Protein AF-E3JQV5-F1 (afdb_monomer_lite)

pLDDT: mean 71.5, std 15.66, range [36.97, 91.75]

Organism: Puccinia graminis f. sp. tritici (strain CRL 75-36-700-3 / race SCCL) (NCBI:txid418459)

Structure (mmCIF, N/CA/C/O backbone):
data_AF-E3JQV5-F1
#
_entry.id   AF-E3JQV5-F1
#
loop_
_atom_site.group_PDB
_atom_site.id
_atom_site.type_symbol
_atom_site.label_atom_id
_atom_site.label_alt_id
_atom_site.label_comp_id
_atom_site.label_asym_id
_atom_site.label_entity_id
_atom_site.label_seq_id
_atom_site.pdbx_PDB_ins_code
_atom_site.Cartn_x
_atom_site.Cartn_y
_atom_site.Cartn_z
_atom_site.occupancy
_atom_site.B_iso_or_equiv
_atom_site.auth_seq_id
_atom_site.auth_comp_id
_atom_site.auth_asym_id
_atom_site.auth_atom_id
_atom_site.pdbx_PDB_model_num
ATOM 1 N N . MET A 1 1 ? 14.528 20.752 -65.477 1.00 36.97 1 MET A N 1
ATOM 2 C CA . MET A 1 1 ? 15.338 19.592 -65.052 1.00 36.97 1 MET A CA 1
ATOM 3 C C . MET A 1 1 ? 15.439 19.666 -63.534 1.00 36.97 1 MET A C 1
ATOM 5 O O . MET A 1 1 ? 16.135 20.534 -63.036 1.00 36.97 1 MET A O 1
ATOM 9 N N . PHE A 1 2 ? 14.668 18.854 -62.813 1.00 39.22 2 PHE A N 1
ATOM 10 C CA . PHE A 1 2 ? 14.771 18.696 -61.359 1.00 39.22 2 PHE A CA 1
ATOM 11 C C . PHE A 1 2 ? 14.824 17.192 -61.092 1.00 39.22 2 PHE A C 1
ATOM 13 O O . PHE A 1 2 ? 13.923 16.495 -61.567 1.00 39.22 2 PHE A O 1
ATOM 20 N N . PRO A 1 3 ? 15.851 16.658 -60.413 1.00 51.88 3 PRO A N 1
ATOM 21 C CA . PRO A 1 3 ? 15.838 15.258 -60.041 1.00 51.88 3 PRO A CA 1
ATOM 22 C C . PRO A 1 3 ? 14.948 15.096 -58.809 1.00 51.88 3 PRO A C 1
ATOM 24 O O . PRO A 1 3 ? 15.250 15.599 -57.728 1.00 51.88 3 PRO A O 1
ATOM 27 N N . GLY A 1 4 ? 13.830 14.401 -58.994 1.00 49.31 4 GLY A N 1
ATOM 28 C CA . GLY A 1 4 ? 13.141 13.751 -57.894 1.00 49.31 4 GLY A CA 1
ATOM 29 C C . GLY A 1 4 ? 13.946 12.530 -57.463 1.00 49.31 4 GLY A C 1
ATOM 30 O O . GLY A 1 4 ? 14.374 11.751 -58.307 1.00 49.31 4 GLY A O 1
ATOM 31 N N . ASN A 1 5 ? 14.135 12.368 -56.158 1.00 45.25 5 ASN A N 1
ATOM 32 C CA . ASN A 1 5 ? 14.423 11.075 -55.554 1.00 45.25 5 ASN A CA 1
ATOM 33 C C . ASN A 1 5 ? 13.714 11.023 -54.200 1.00 45.25 5 ASN A C 1
ATOM 35 O O . ASN A 1 5 ? 14.205 11.514 -53.188 1.00 45.25 5 ASN A O 1
ATOM 39 N N . LEU A 1 6 ? 12.516 10.444 -54.228 1.00 50.56 6 LEU A N 1
ATOM 40 C CA . LEU A 1 6 ? 11.886 9.812 -53.080 1.00 50.56 6 LEU A CA 1
ATOM 41 C C . LEU A 1 6 ? 12.489 8.409 -52.985 1.00 50.56 6 LEU A C 1
ATOM 43 O O . LEU A 1 6 ? 12.185 7.561 -53.817 1.00 50.56 6 LEU A O 1
ATOM 47 N N . SER A 1 7 ? 13.336 8.167 -51.988 1.00 42.97 7 SER A N 1
ATOM 48 C CA . SER A 1 7 ? 13.696 6.809 -51.575 1.00 42.97 7 SER A CA 1
ATOM 49 C C . SER A 1 7 ? 13.528 6.721 -50.066 1.00 42.97 7 SER A C 1
ATOM 51 O O . SER A 1 7 ? 14.473 6.880 -49.299 1.00 42.97 7 SER A O 1
ATOM 53 N N . ASN A 1 8 ? 12.278 6.536 -49.642 1.00 47.59 8 ASN A N 1
ATOM 54 C CA . ASN A 1 8 ? 11.969 6.108 -48.287 1.00 47.59 8 ASN A CA 1
ATOM 55 C C . ASN A 1 8 ? 12.160 4.590 -48.235 1.00 47.59 8 ASN A C 1
ATOM 57 O O . ASN A 1 8 ? 11.226 3.835 -48.499 1.00 47.59 8 ASN A O 1
ATOM 61 N N . ASP A 1 9 ? 13.366 4.146 -47.886 1.00 46.56 9 ASP A N 1
ATOM 62 C CA . ASP A 1 9 ? 13.599 2.772 -47.444 1.00 46.56 9 ASP A CA 1
ATOM 63 C C . ASP A 1 9 ? 12.995 2.589 -46.043 1.00 46.56 9 ASP A C 1
ATOM 65 O O . ASP A 1 9 ? 13.681 2.626 -45.019 1.00 46.56 9 ASP A O 1
ATOM 69 N N . SER A 1 10 ? 11.679 2.379 -45.978 1.00 47.44 10 SER A N 1
ATOM 70 C CA . SER A 1 10 ? 11.064 1.749 -44.811 1.00 47.44 10 SER A CA 1
ATOM 71 C C . SER A 1 10 ? 11.466 0.276 -44.799 1.00 47.44 10 SER A C 1
ATOM 73 O O . SER A 1 10 ? 10.766 -0.585 -45.332 1.00 47.44 10 SER A O 1
ATOM 75 N N . LYS A 1 11 ? 12.602 -0.024 -44.163 1.00 53.69 11 LYS A N 1
ATOM 76 C CA . LYS A 1 11 ? 12.954 -1.382 -43.736 1.00 53.69 11 LYS A CA 1
ATOM 77 C C . LYS A 1 11 ? 11.911 -1.856 -42.724 1.00 53.69 11 LYS A C 1
ATOM 79 O O . LYS A 1 11 ? 12.034 -1.620 -41.527 1.00 53.69 11 LYS A O 1
ATOM 84 N N . ARG A 1 12 ? 10.855 -2.503 -43.214 1.00 55.59 12 ARG A N 1
ATOM 85 C CA . ARG A 1 12 ? 9.903 -3.241 -42.385 1.00 55.59 12 ARG A CA 1
ATOM 86 C C . ARG A 1 12 ? 10.633 -4.476 -41.865 1.00 55.59 12 ARG A C 1
ATOM 88 O O . ARG A 1 12 ? 10.831 -5.433 -42.608 1.00 55.59 12 ARG A O 1
ATOM 95 N N . THR A 1 13 ? 11.090 -4.430 -40.618 1.00 59.22 13 THR A N 1
ATOM 96 C CA . THR A 1 13 ? 11.616 -5.606 -39.921 1.00 59.22 13 THR A CA 1
ATOM 97 C C . THR A 1 13 ? 10.488 -6.621 -39.821 1.00 59.22 13 THR A C 1
ATOM 99 O O . THR A 1 13 ? 9.487 -6.380 -39.144 1.00 59.22 13 THR A O 1
ATOM 102 N N . VAL A 1 14 ? 10.612 -7.725 -40.552 1.00 60.22 14 VAL A N 1
ATOM 103 C CA . VAL A 1 14 ? 9.758 -8.895 -40.360 1.00 60.22 14 VAL A CA 1
ATOM 104 C C . VAL A 1 14 ? 10.199 -9.496 -39.033 1.00 60.22 14 VAL A C 1
ATOM 106 O O . VAL A 1 14 ? 11.209 -10.185 -38.968 1.00 60.22 14 VAL A O 1
ATOM 109 N N . VAL A 1 15 ? 9.519 -9.108 -37.959 1.00 68.88 15 VAL A N 1
ATOM 110 C CA . VAL A 1 15 ? 9.736 -9.687 -36.636 1.00 68.88 15 VAL A CA 1
ATOM 111 C C . VAL A 1 15 ? 9.141 -11.089 -36.672 1.00 68.88 15 VAL A C 1
ATOM 113 O O . VAL A 1 15 ? 7.954 -11.238 -36.973 1.00 68.88 15 VAL A O 1
ATOM 116 N N . ASP A 1 16 ? 9.964 -12.104 -36.417 1.00 79.88 16 ASP A N 1
ATOM 117 C CA . ASP A 1 16 ? 9.475 -13.469 -36.264 1.00 79.88 16 ASP A CA 1
ATOM 118 C C . ASP A 1 16 ? 8.694 -13.557 -34.950 1.00 79.88 16 ASP A C 1
ATOM 120 O O . ASP A 1 16 ? 9.238 -13.418 -33.854 1.00 79.88 16 ASP A O 1
ATOM 124 N N . VAL A 1 17 ? 7.385 -13.748 -35.071 1.00 77.31 17 VAL A N 1
ATOM 125 C CA . VAL A 1 17 ? 6.458 -13.828 -33.938 1.00 77.31 17 VAL A CA 1
ATOM 126 C C . VAL A 1 17 ? 6.841 -14.975 -32.996 1.00 77.31 17 VAL A C 1
ATOM 128 O O . VAL A 1 17 ? 6.675 -14.850 -31.784 1.00 77.31 17 VAL A O 1
ATOM 131 N N . ASN A 1 18 ? 7.432 -16.054 -33.519 1.00 77.69 18 ASN A N 1
ATOM 132 C CA . ASN A 1 18 ? 7.852 -17.191 -32.701 1.00 77.69 18 ASN A CA 1
ATOM 133 C C . ASN A 1 18 ? 9.054 -16.851 -31.811 1.00 77.69 18 ASN A C 1
ATOM 135 O O . ASN A 1 18 ? 9.118 -17.302 -30.669 1.00 77.69 18 ASN A O 1
ATOM 139 N N . GLU A 1 19 ? 9.981 -16.029 -32.309 1.00 82.31 19 GLU A N 1
ATOM 140 C CA . GLU A 1 19 ? 11.133 -15.553 -31.536 1.00 82.31 19 GLU A CA 1
ATOM 141 C C . GLU A 1 19 ? 10.678 -14.632 -30.396 1.00 82.31 19 GLU A C 1
ATOM 143 O O . GLU A 1 19 ? 11.144 -14.751 -29.262 1.00 82.31 19 GLU A O 1
ATOM 148 N N . VAL A 1 20 ? 9.693 -13.771 -30.668 1.00 83.12 20 VAL A N 1
ATOM 149 C CA . VAL A 1 20 ? 9.084 -12.908 -29.647 1.00 83.12 20 VAL A CA 1
ATOM 150 C C . VAL A 1 20 ? 8.360 -13.732 -28.585 1.00 83.12 20 VAL A C 1
ATOM 152 O O . VAL A 1 20 ? 8.524 -13.464 -27.397 1.00 83.12 20 VAL A O 1
ATOM 155 N N . HIS A 1 21 ? 7.597 -14.752 -28.984 1.00 85.69 21 HIS A N 1
ATOM 156 C CA . HIS A 1 21 ? 6.908 -15.633 -28.038 1.00 85.69 21 HIS A CA 1
ATOM 157 C C . HIS A 1 21 ? 7.899 -16.378 -27.138 1.00 85.69 21 HIS A C 1
ATOM 159 O O . HIS A 1 21 ? 7.725 -16.383 -25.923 1.00 85.69 21 HIS A O 1
ATOM 165 N N . ALA A 1 22 ? 8.977 -16.928 -27.705 1.00 83.31 22 ALA A N 1
ATOM 166 C CA . ALA A 1 22 ? 10.024 -17.585 -26.925 1.00 83.31 22 ALA A CA 1
ATOM 167 C C . ALA A 1 22 ? 10.701 -16.621 -25.931 1.00 83.31 22 ALA A C 1
ATOM 169 O O . ALA A 1 22 ? 10.968 -16.994 -24.788 1.00 83.31 22 ALA A O 1
ATOM 170 N N . GLY A 1 23 ? 10.934 -15.369 -26.339 1.00 86.94 23 GLY A N 1
ATOM 171 C CA . GLY A 1 23 ? 11.479 -14.335 -25.459 1.00 86.94 23 GLY A CA 1
ATOM 172 C C . GLY A 1 23 ? 10.546 -13.957 -24.304 1.00 86.94 23 GLY A C 1
ATOM 173 O O . GLY A 1 23 ? 11.015 -13.730 -23.189 1.00 86.94 23 GLY A O 1
ATOM 174 N N . LEU A 1 24 ? 9.232 -13.913 -24.544 1.00 86.31 24 LEU A N 1
ATOM 175 C CA . LEU A 1 24 ? 8.235 -13.633 -23.505 1.00 86.31 24 LEU A CA 1
ATOM 176 C C . LEU A 1 24 ? 8.130 -14.778 -22.489 1.00 86.31 24 LEU A C 1
ATOM 178 O O . LEU A 1 24 ? 8.080 -14.520 -21.289 1.00 86.31 24 LEU A O 1
ATOM 182 N N . GLU A 1 25 ? 8.172 -16.029 -22.945 1.00 88.12 25 GLU A N 1
ATOM 183 C CA . GLU A 1 25 ? 8.175 -17.204 -22.061 1.00 88.12 25 GLU A CA 1
ATOM 184 C C . GLU A 1 25 ? 9.418 -17.235 -21.150 1.00 88.12 25 GLU A C 1
ATOM 186 O O . GLU A 1 25 ? 9.295 -17.482 -19.949 1.00 88.12 25 GLU A O 1
ATOM 191 N N . ASP A 1 26 ? 10.608 -16.892 -21.672 1.00 89.06 26 ASP A N 1
ATOM 192 C CA . ASP A 1 26 ? 11.831 -16.772 -20.852 1.00 89.06 26 ASP A CA 1
ATOM 193 C C . ASP A 1 26 ? 11.677 -15.702 -19.760 1.00 89.06 26 ASP A C 1
ATOM 195 O O . ASP A 1 26 ? 12.072 -15.902 -18.609 1.00 89.06 26 ASP A O 1
ATOM 199 N N . GLN A 1 27 ? 11.055 -14.566 -20.087 1.00 87.56 27 GLN A N 1
ATOM 200 C CA . GLN A 1 27 ? 10.800 -13.503 -19.113 1.00 87.56 27 GLN A CA 1
ATOM 201 C C . GLN A 1 27 ? 9.820 -13.940 -18.020 1.00 87.56 27 GLN A C 1
ATOM 203 O O . GLN A 1 27 ? 10.063 -13.656 -16.845 1.00 87.56 27 GLN A O 1
ATOM 208 N N . ILE A 1 28 ? 8.757 -14.662 -18.375 1.00 84.44 28 ILE A N 1
ATOM 209 C CA . ILE A 1 28 ? 7.803 -15.212 -17.402 1.00 84.44 28 ILE A CA 1
ATOM 210 C C . ILE A 1 28 ? 8.508 -16.225 -16.483 1.00 84.44 28 ILE A C 1
ATOM 212 O O . ILE A 1 28 ? 8.367 -16.143 -15.260 1.00 84.44 28 ILE A O 1
ATOM 216 N N . GLY A 1 29 ? 9.353 -17.103 -17.037 1.00 85.00 29 GLY A N 1
ATOM 217 C CA . GLY A 1 29 ? 10.163 -18.043 -16.252 1.00 85.00 29 GLY A CA 1
ATOM 218 C C . GLY A 1 29 ? 11.126 -17.347 -15.281 1.00 85.00 29 GLY A C 1
ATOM 219 O O . GLY A 1 29 ? 11.281 -17.767 -14.130 1.00 85.00 29 GLY A O 1
ATOM 220 N N . ARG A 1 30 ? 11.719 -16.217 -15.684 1.00 88.00 30 ARG A N 1
ATOM 221 C CA . ARG A 1 30 ? 12.532 -15.388 -14.777 1.00 88.00 30 ARG A CA 1
ATOM 222 C C . ARG A 1 30 ? 11.701 -14.806 -13.638 1.00 88.00 30 ARG A C 1
ATOM 224 O O . ARG A 1 30 ? 12.147 -14.855 -12.493 1.00 88.00 30 ARG A O 1
ATOM 231 N N . LEU A 1 31 ? 10.502 -14.293 -13.912 1.00 84.56 31 LEU A N 1
ATOM 232 C CA . LEU A 1 31 ? 9.615 -13.758 -12.871 1.00 84.56 31 LEU A CA 1
ATOM 233 C C . LEU A 1 31 ? 9.214 -14.829 -11.848 1.00 84.56 31 LEU A C 1
ATOM 235 O O . LEU A 1 31 ? 9.176 -14.539 -10.651 1.00 84.56 31 LEU A O 1
ATOM 239 N N . GLN A 1 32 ? 8.999 -16.067 -12.295 1.00 83.06 32 GLN A N 1
ATOM 240 C CA . GLN A 1 32 ? 8.789 -17.211 -11.408 1.00 83.06 32 GLN A CA 1
ATOM 241 C C . GLN A 1 32 ? 10.029 -17.494 -10.546 1.00 83.06 32 GLN A C 1
ATOM 243 O O . GLN A 1 32 ? 9.906 -17.670 -9.336 1.00 83.06 32 GLN A O 1
ATOM 248 N N . SER A 1 33 ? 11.233 -17.471 -11.132 1.00 83.81 33 SE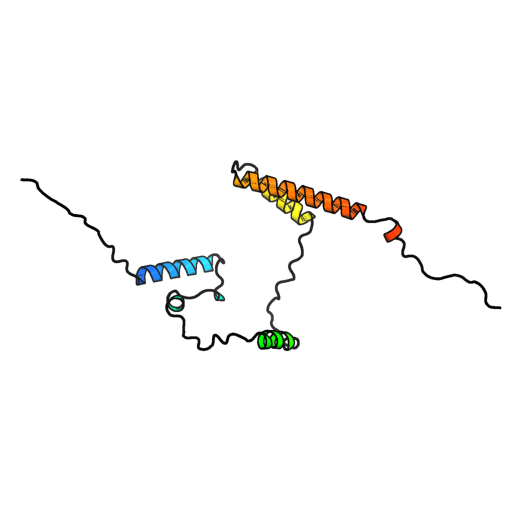R A N 1
ATOM 249 C CA . SER A 1 33 ? 12.482 -17.684 -10.380 1.00 83.81 33 SER A CA 1
ATOM 250 C C . SER A 1 33 ? 12.749 -16.607 -9.316 1.00 83.81 33 SER A C 1
ATOM 252 O O . SER A 1 33 ? 13.356 -16.895 -8.288 1.00 83.81 33 SER A O 1
ATOM 254 N N . PHE A 1 34 ? 12.247 -15.385 -9.530 1.00 85.00 34 PHE A N 1
ATOM 255 C CA . PHE A 1 34 ? 12.283 -14.294 -8.552 1.00 85.00 34 PHE A CA 1
ATOM 256 C C . PHE A 1 34 ? 11.121 -14.328 -7.546 1.00 85.00 34 PHE A C 1
ATOM 258 O O . PHE A 1 34 ? 11.045 -13.458 -6.681 1.00 85.00 34 PHE A O 1
ATOM 265 N N . GLY A 1 35 ? 10.212 -15.303 -7.651 1.00 80.12 35 GLY A N 1
ATOM 266 C CA . GLY A 1 35 ? 9.043 -15.428 -6.778 1.00 80.12 35 GLY A CA 1
ATOM 267 C C . GLY A 1 35 ? 7.965 -14.364 -7.011 1.00 80.12 35 GLY A C 1
ATOM 268 O O . GLY A 1 35 ? 7.093 -14.185 -6.166 1.00 80.12 35 GLY A O 1
ATOM 269 N N . LEU A 1 36 ? 8.015 -13.645 -8.137 1.00 84.44 36 LEU A N 1
ATOM 270 C CA . LEU A 1 36 ? 7.036 -12.611 -8.496 1.00 84.44 36 LEU A CA 1
ATOM 271 C C . LEU A 1 36 ? 5.785 -13.192 -9.167 1.00 84.44 36 LEU A C 1
ATOM 273 O O . LEU A 1 36 ? 4.738 -12.548 -9.176 1.00 84.44 36 LEU A O 1
ATOM 277 N N . VAL A 1 37 ? 5.889 -14.400 -9.724 1.00 80.62 37 VAL A N 1
ATOM 278 C CA . VAL A 1 37 ? 4.779 -15.136 -10.339 1.00 80.62 37 VAL A CA 1
ATOM 279 C C . VAL A 1 37 ? 4.715 -16.526 -9.719 1.00 80.62 37 VAL A C 1
ATOM 281 O O . VAL A 1 37 ? 5.710 -17.249 -9.695 1.00 80.62 37 VAL A O 1
ATOM 284 N N . HIS A 1 38 ? 3.540 -16.897 -9.211 1.00 79.25 38 HIS A N 1
ATOM 285 C CA . HIS A 1 38 ? 3.294 -18.248 -8.717 1.00 79.25 38 HIS A CA 1
ATOM 286 C C . HIS A 1 38 ? 3.047 -19.195 -9.906 1.00 79.25 38 HIS A C 1
ATOM 288 O O . HIS A 1 38 ? 2.331 -18.794 -10.826 1.00 79.25 38 HIS A O 1
ATOM 294 N N . PRO A 1 39 ? 3.559 -20.441 -9.897 1.00 75.44 39 PRO A N 1
ATOM 295 C CA . PRO A 1 39 ? 3.391 -21.382 -11.012 1.00 75.44 39 PRO A CA 1
ATOM 296 C C . PRO A 1 39 ? 1.926 -21.634 -11.397 1.00 75.44 39 PRO A C 1
ATOM 298 O O . PRO A 1 39 ? 1.612 -21.845 -12.558 1.00 75.44 39 PRO A O 1
ATOM 301 N N . THR A 1 40 ? 1.009 -21.559 -10.428 1.00 75.38 40 THR A N 1
ATOM 302 C CA . THR A 1 40 ? -0.440 -21.732 -10.644 1.00 75.38 40 THR A CA 1
ATOM 303 C C . THR A 1 40 ? -1.090 -20.583 -11.411 1.00 75.38 40 THR A C 1
ATOM 305 O O . THR A 1 40 ? -2.166 -20.754 -11.969 1.00 75.38 40 THR A O 1
ATOM 308 N N . ASN A 1 41 ? -0.458 -19.408 -11.413 1.00 74.75 41 ASN A N 1
ATOM 309 C CA . ASN A 1 41 ? -0.935 -18.214 -12.109 1.00 74.75 41 ASN A CA 1
ATOM 310 C C . ASN A 1 41 ? -0.208 -18.022 -13.449 1.00 74.75 41 ASN A C 1
ATOM 312 O O . ASN A 1 41 ? -0.390 -16.999 -14.110 1.00 74.75 41 ASN A O 1
ATOM 316 N N . GLN A 1 42 ? 0.654 -18.970 -13.820 1.00 76.75 42 GLN A N 1
ATOM 317 C CA . GLN A 1 42 ? 1.384 -18.954 -15.074 1.00 76.75 42 GLN A CA 1
ATOM 318 C C . GLN A 1 42 ? 0.509 -19.543 -16.180 1.00 76.75 42 GLN A C 1
ATOM 320 O O . GLN A 1 42 ? -0.071 -20.613 -16.027 1.00 76.75 42 GLN A O 1
ATOM 325 N N . MET A 1 43 ? 0.446 -18.841 -17.306 1.00 80.12 43 MET A N 1
ATOM 326 C CA . MET A 1 43 ? -0.223 -19.291 -18.520 1.00 80.12 43 MET A CA 1
ATOM 327 C C . MET A 1 43 ? 0.732 -19.063 -19.684 1.00 80.12 43 MET A C 1
ATOM 329 O O . MET A 1 43 ? 1.384 -18.015 -19.746 1.00 80.12 43 MET A O 1
ATOM 333 N N . THR A 1 44 ? 0.837 -20.038 -20.583 1.00 84.06 44 THR A N 1
ATOM 334 C CA . THR A 1 44 ? 1.679 -19.878 -21.772 1.00 84.06 44 THR A CA 1
ATOM 335 C C . THR A 1 44 ? 1.075 -18.829 -22.707 1.00 84.06 44 THR A C 1
ATOM 337 O O . THR A 1 44 ? -0.142 -18.634 -22.761 1.00 84.06 44 THR A O 1
ATOM 340 N N . ILE A 1 45 ? 1.911 -18.164 -23.506 1.00 83.00 45 ILE A N 1
ATOM 341 C CA . ILE A 1 45 ? 1.465 -17.195 -24.518 1.00 83.00 45 ILE A CA 1
ATOM 342 C C . ILE A 1 45 ? 0.477 -17.850 -25.490 1.00 83.00 45 ILE A C 1
ATOM 344 O O . ILE A 1 45 ? -0.476 -17.215 -25.936 1.00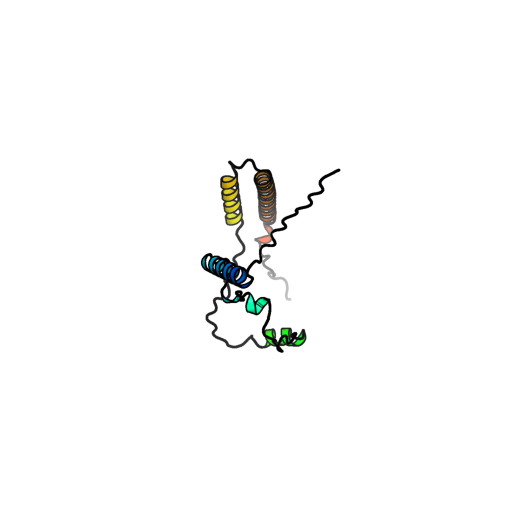 83.00 45 ILE A O 1
ATOM 348 N N . LYS A 1 46 ? 0.661 -19.142 -25.779 1.00 81.25 46 LYS A N 1
ATOM 349 C CA . LYS A 1 46 ? -0.266 -19.909 -26.611 1.00 81.25 46 LYS A CA 1
ATOM 350 C C . LYS A 1 46 ? -1.642 -20.057 -25.957 1.00 81.25 46 LYS A C 1
ATOM 352 O O . LYS A 1 46 ? -2.635 -19.846 -26.634 1.00 81.25 46 LYS A O 1
ATOM 357 N N . GLU A 1 47 ? -1.703 -20.378 -24.669 1.00 79.31 47 GLU A N 1
ATOM 358 C CA . GLU A 1 47 ? -2.965 -20.481 -23.921 1.00 79.31 47 GLU A CA 1
ATOM 359 C C . GLU A 1 47 ? -3.634 -19.116 -23.699 1.00 79.31 47 GLU A C 1
ATOM 361 O O . GLU A 1 47 ? -4.851 -19.042 -23.601 1.00 79.31 47 GLU A O 1
ATOM 366 N N . LEU A 1 48 ? -2.875 -18.017 -23.663 1.00 79.88 48 LEU A N 1
ATOM 367 C CA . LEU A 1 48 ? -3.448 -16.666 -23.598 1.00 79.88 48 LEU A CA 1
ATOM 368 C C . LEU A 1 48 ? -4.101 -16.237 -24.917 1.00 79.88 48 LEU A C 1
ATOM 370 O O . LEU A 1 48 ? -5.123 -15.551 -24.909 1.00 79.88 48 LEU A O 1
ATOM 374 N N . LEU A 1 49 ? -3.476 -16.584 -26.044 1.00 81.56 49 LEU A N 1
ATOM 375 C CA . LEU A 1 49 ? -3.950 -16.203 -27.376 1.00 81.56 49 LEU A CA 1
ATOM 376 C C . LEU A 1 49 ? -5.047 -17.140 -27.884 1.00 81.56 49 LEU A C 1
ATOM 378 O O . LEU A 1 49 ? -6.016 -16.677 -28.481 1.00 81.56 49 LEU A O 1
ATOM 382 N N . ASP A 1 50 ? -4.899 -18.430 -27.597 1.00 80.81 50 ASP A N 1
ATOM 383 C CA . ASP A 1 50 ? -5.844 -19.489 -27.918 1.00 80.81 50 ASP A CA 1
ATOM 384 C C . ASP A 1 50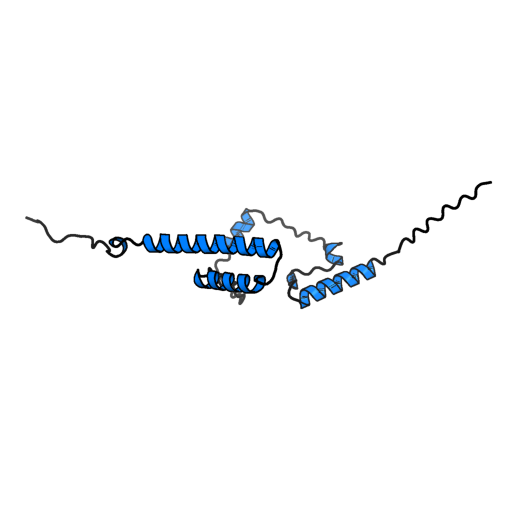 ? -6.221 -20.213 -26.617 1.00 80.81 50 ASP A C 1
ATOM 386 O O . ASP A 1 50 ? -5.749 -21.333 -26.371 1.00 80.81 50 ASP A O 1
ATOM 390 N N . PRO A 1 51 ? -7.044 -19.586 -25.752 1.00 76.69 51 PRO A N 1
ATOM 391 C CA . PRO A 1 51 ? -7.497 -20.246 -24.542 1.00 76.69 51 PRO A CA 1
ATOM 392 C C . PRO A 1 51 ? -8.189 -21.550 -24.926 1.00 76.69 51 PRO A C 1
ATOM 394 O O . PRO A 1 51 ? -8.959 -21.567 -25.900 1.00 76.69 51 PRO A O 1
ATOM 397 N N . PRO A 1 52 ? -7.932 -22.656 -24.200 1.00 72.25 52 PRO A N 1
ATOM 398 C CA . PRO A 1 52 ? -8.736 -23.849 -24.383 1.00 72.25 52 PRO A CA 1
ATOM 399 C C . PRO A 1 52 ? -10.197 -23.416 -24.264 1.00 72.25 52 PRO A C 1
ATOM 401 O O . PRO A 1 52 ? -10.538 -22.622 -23.387 1.00 72.25 52 PRO A O 1
ATOM 404 N N . GLN A 1 53 ? -11.046 -23.851 -25.201 1.00 63.56 53 GLN A N 1
ATOM 405 C CA . GLN A 1 53 ? -12.485 -23.634 -25.095 1.00 63.56 53 GLN A CA 1
ATOM 406 C C . GLN A 1 53 ? -12.976 -24.380 -23.854 1.00 63.56 53 GLN A C 1
ATOM 408 O O . GLN A 1 53 ? -13.453 -25.512 -23.928 1.00 63.56 53 GLN A O 1
ATOM 413 N N . ASP A 1 54 ? -12.852 -23.736 -22.702 1.00 55.97 54 ASP A N 1
ATOM 414 C CA . ASP A 1 54 ? -13.530 -24.138 -21.500 1.00 55.97 54 ASP A CA 1
ATOM 415 C C . ASP A 1 54 ? -15.002 -23.833 -21.740 1.00 55.97 54 ASP A C 1
ATOM 417 O O . ASP A 1 54 ? -15.519 -22.756 -21.439 1.00 55.97 54 ASP A O 1
ATOM 421 N N . ASN A 1 55 ? -15.725 -24.853 -22.196 1.00 54.81 55 ASN A N 1
ATOM 422 C CA . ASN A 1 55 ? -17.177 -24.955 -22.044 1.00 54.81 55 ASN A CA 1
ATOM 423 C C . ASN A 1 55 ? -17.601 -25.014 -20.552 1.00 54.81 55 ASN A C 1
ATOM 425 O O . ASN A 1 55 ? -18.687 -25.484 -20.231 1.00 54.81 55 ASN A O 1
ATOM 429 N N . SER A 1 56 ? -16.742 -24.558 -19.637 1.00 53.94 56 SER A N 1
ATOM 430 C CA . SER A 1 56 ? -16.891 -24.593 -18.190 1.00 53.94 56 SER A CA 1
ATOM 431 C C . SER A 1 56 ? -16.561 -23.245 -17.540 1.00 53.94 56 SER A C 1
ATOM 433 O O . SER A 1 56 ? -16.297 -23.192 -16.339 1.00 53.94 56 SER A O 1
ATOM 435 N N . PHE A 1 57 ? -16.710 -22.125 -18.257 1.00 54.47 57 PHE A N 1
ATOM 436 C CA . PHE A 1 57 ? -17.177 -20.907 -17.585 1.00 54.47 57 PHE A CA 1
ATOM 437 C C . PHE A 1 57 ? -18.653 -21.111 -17.196 1.00 54.47 57 PHE A C 1
ATOM 439 O O . PHE A 1 57 ? -19.564 -20.449 -17.694 1.00 54.47 57 PHE A O 1
ATOM 446 N N . ALA A 1 58 ? -18.909 -22.088 -16.320 1.00 59.44 58 ALA A N 1
ATOM 447 C CA . ALA A 1 58 ? -20.131 -22.120 -15.549 1.00 59.44 58 ALA A CA 1
ATOM 448 C C . ALA A 1 58 ? -20.046 -20.880 -14.663 1.00 59.44 58 ALA A C 1
ATOM 450 O O . ALA A 1 58 ? -19.318 -20.851 -13.676 1.00 59.44 58 ALA A O 1
ATOM 451 N N . MET A 1 59 ? -20.690 -19.801 -15.095 1.00 61.34 59 MET A N 1
ATOM 452 C CA . MET A 1 59 ? -20.909 -18.637 -14.255 1.00 61.34 59 MET A CA 1
ATOM 453 C C . MET A 1 59 ? -21.720 -19.152 -13.068 1.00 61.34 59 MET A C 1
ATOM 455 O O . MET A 1 59 ? -22.902 -19.451 -13.231 1.00 61.34 59 MET A O 1
ATOM 459 N N . TRP A 1 60 ? -21.070 -19.362 -11.921 1.00 57.31 60 TRP A N 1
ATOM 460 C CA . TRP A 1 60 ? -21.769 -19.844 -10.735 1.00 57.31 60 TRP A CA 1
ATOM 461 C C . TRP A 1 60 ? -22.871 -18.849 -10.415 1.00 57.31 60 TRP A C 1
ATOM 463 O O . TRP A 1 60 ? -22.645 -17.633 -10.366 1.00 57.31 60 TRP A O 1
ATOM 473 N N . THR A 1 61 ? -24.081 -19.363 -10.243 1.00 66.69 61 THR A N 1
ATOM 474 C CA . THR A 1 61 ? -25.184 -18.522 -9.799 1.00 66.69 61 THR A CA 1
ATOM 475 C C . THR A 1 61 ? -24.927 -18.095 -8.356 1.00 66.69 61 THR A C 1
ATOM 477 O O . THR A 1 61 ? -24.252 -18.791 -7.596 1.00 66.69 61 THR A O 1
ATOM 480 N N . THR A 1 62 ? -25.443 -16.932 -7.954 1.00 65.69 62 THR A N 1
ATOM 481 C CA . THR A 1 62 ? -25.226 -16.409 -6.597 1.00 65.69 62 THR A CA 1
ATOM 482 C C . THR A 1 62 ? -25.635 -17.424 -5.523 1.00 65.69 62 THR A C 1
ATOM 484 O O . THR A 1 62 ? -24.979 -17.524 -4.493 1.00 65.69 62 THR A O 1
ATOM 487 N N . GLU A 1 63 ? -26.667 -18.224 -5.793 1.00 68.06 63 GLU A N 1
ATOM 488 C CA . GLU A 1 63 ? -27.154 -19.280 -4.905 1.00 68.06 63 GLU A CA 1
ATOM 489 C C . GLU A 1 63 ? -26.137 -20.423 -4.727 1.00 68.06 63 GLU A C 1
ATOM 491 O O . GLU A 1 63 ? -25.853 -20.814 -3.597 1.00 68.06 63 GLU A O 1
ATOM 496 N N . GLU A 1 64 ? -25.513 -20.903 -5.810 1.00 64.56 64 GLU A N 1
ATOM 497 C CA . GLU A 1 64 ? -24.480 -21.955 -5.751 1.00 64.56 64 GLU A CA 1
ATOM 498 C C . GLU A 1 64 ? -23.247 -21.509 -4.952 1.00 64.56 64 GLU A C 1
ATOM 500 O O . GLU A 1 64 ? -22.667 -22.292 -4.195 1.00 64.56 64 GLU A O 1
ATOM 505 N N . ILE A 1 65 ? -22.879 -20.227 -5.060 1.00 68.50 65 ILE A N 1
ATOM 506 C CA . ILE A 1 65 ? -21.778 -19.640 -4.285 1.00 68.50 65 ILE A CA 1
ATOM 507 C C . ILE A 1 65 ? -22.077 -19.741 -2.781 1.00 68.50 65 ILE A C 1
ATOM 509 O O . ILE A 1 65 ? -21.215 -20.166 -2.008 1.00 68.50 65 ILE A O 1
ATOM 513 N N . PHE A 1 66 ? -23.299 -19.407 -2.358 1.00 67.94 66 PHE A N 1
ATOM 514 C CA . PHE A 1 66 ? -23.676 -19.437 -0.942 1.00 67.94 66 PHE A CA 1
ATOM 515 C C . PHE A 1 66 ? -23.916 -20.853 -0.402 1.00 67.94 66 PHE A C 1
ATOM 517 O O . PHE A 1 66 ? -23.602 -21.117 0.763 1.00 67.94 66 PHE A O 1
ATOM 524 N N . GLU A 1 67 ? -24.417 -21.782 -1.219 1.00 65.19 67 GLU A N 1
ATOM 525 C CA . GLU A 1 67 ? -24.564 -23.183 -0.805 1.00 65.19 67 GLU A CA 1
ATOM 526 C C . GLU A 1 67 ? -23.207 -23.883 -0.624 1.00 65.19 67 GLU A C 1
ATOM 528 O O . GLU A 1 67 ? -23.038 -24.653 0.327 1.00 65.19 67 GLU A O 1
ATOM 533 N N . SER A 1 68 ? -22.206 -23.551 -1.449 1.00 57.72 68 SER A N 1
ATOM 534 C CA . SER A 1 68 ? -20.849 -24.101 -1.308 1.00 57.72 68 SER A CA 1
ATOM 535 C C . SER A 1 68 ? -20.178 -23.708 0.020 1.00 57.72 68 SER A C 1
ATOM 537 O O . SER A 1 68 ? -19.556 -24.545 0.675 1.00 57.72 68 SER A O 1
ATOM 539 N N . GLN A 1 69 ? -20.387 -22.472 0.495 1.00 56.78 69 GLN A N 1
ATOM 540 C CA . GLN A 1 69 ? -19.865 -22.014 1.791 1.00 56.78 69 GLN A CA 1
ATOM 541 C C . GLN A 1 69 ? -20.551 -22.686 2.984 1.00 56.78 69 GLN A C 1
ATOM 543 O O . GLN A 1 69 ? -19.945 -22.831 4.045 1.00 56.78 69 GLN A O 1
ATOM 548 N N . LYS A 1 70 ? -21.811 -23.102 2.828 1.00 55.88 70 LYS A N 1
ATOM 549 C CA . LYS A 1 70 ? -22.583 -23.739 3.900 1.00 55.88 70 LYS A CA 1
ATOM 550 C C . LYS A 1 70 ? -22.245 -25.224 4.063 1.00 55.88 70 LYS A C 1
ATOM 552 O O . LYS A 1 70 ? -22.315 -25.736 5.179 1.00 55.88 70 LYS A O 1
ATOM 557 N N . ASN A 1 71 ? -21.847 -25.893 2.980 1.00 52.06 71 ASN A N 1
ATOM 558 C CA . ASN A 1 71 ? -21.551 -27.327 2.978 1.00 52.06 71 ASN A CA 1
ATOM 559 C C . ASN A 1 71 ? -20.093 -27.673 3.343 1.00 52.06 71 ASN A C 1
ATOM 561 O O . AS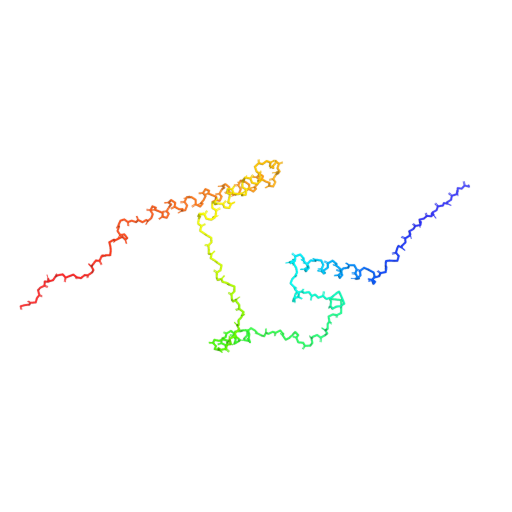N A 1 71 ? -19.838 -28.808 3.730 1.00 52.06 71 ASN A O 1
ATOM 565 N N . ASN A 1 72 ? -19.160 -26.714 3.325 1.00 49.97 72 ASN A N 1
ATOM 566 C CA . ASN A 1 72 ? -17.751 -26.937 3.701 1.00 49.97 72 ASN A CA 1
ATOM 567 C C . ASN A 1 72 ? -17.473 -26.945 5.222 1.00 49.97 72 ASN A C 1
ATOM 569 O O . ASN A 1 72 ? -16.319 -26.969 5.639 1.00 49.97 72 ASN A O 1
ATOM 573 N N . SER A 1 73 ? -18.499 -26.937 6.080 1.00 50.59 73 SER A N 1
ATOM 574 C CA . SER A 1 73 ? -18.314 -26.940 7.543 1.00 50.59 73 SER A CA 1
ATOM 575 C C . SER A 1 73 ? -17.969 -28.316 8.138 1.00 50.59 73 SER A C 1
ATOM 577 O O . SER A 1 73 ? -17.917 -28.443 9.363 1.00 50.59 73 SER A O 1
ATOM 579 N N . VAL A 1 74 ? -17.757 -29.360 7.338 1.00 52.44 74 VAL A N 1
ATOM 580 C CA . VAL A 1 74 ? -17.386 -30.671 7.879 1.00 52.44 74 VAL A CA 1
ATOM 581 C C . VAL A 1 74 ? -16.438 -31.402 6.943 1.00 52.44 74 VAL A C 1
ATOM 583 O O . VAL A 1 74 ? -16.816 -31.800 5.849 1.00 52.44 74 VAL A O 1
ATOM 586 N N . ASP A 1 75 ? -15.239 -31.610 7.476 1.00 49.91 75 ASP A N 1
ATOM 587 C CA . ASP A 1 75 ? -14.292 -32.663 7.130 1.00 49.91 75 ASP A CA 1
ATOM 588 C C . ASP A 1 75 ? -13.569 -32.525 5.783 1.00 49.91 75 ASP A C 1
ATOM 590 O O . ASP A 1 75 ? -13.942 -33.082 4.752 1.00 49.91 75 ASP A O 1
ATOM 594 N N . SER A 1 76 ? -12.452 -31.806 5.813 1.00 43.56 76 SER A N 1
ATOM 595 C CA . SER A 1 76 ? -11.299 -32.140 4.983 1.00 43.56 76 SER A CA 1
ATOM 596 C C . SER A 1 76 ? -10.051 -31.740 5.746 1.00 43.56 76 SER A C 1
ATOM 598 O O . SER A 1 76 ? -9.795 -30.560 5.975 1.00 43.56 76 SER A O 1
ATOM 600 N N . GLU A 1 77 ? -9.294 -32.749 6.163 1.00 53.47 77 GLU A N 1
ATOM 601 C CA . GLU A 1 77 ? -7.893 -32.606 6.531 1.00 53.47 77 GLU A CA 1
ATOM 602 C C . GLU A 1 77 ? -7.119 -32.149 5.285 1.00 53.47 77 GLU A C 1
ATOM 604 O O . GLU A 1 77 ? -6.564 -32.956 4.541 1.00 53.47 77 GLU A O 1
ATOM 609 N N . SER A 1 78 ? -7.147 -30.846 5.006 1.00 45.59 78 SER A N 1
ATOM 610 C CA . SER A 1 78 ? -6.158 -30.203 4.154 1.00 45.59 78 SER A CA 1
ATOM 611 C C . SER A 1 78 ? -5.119 -29.586 5.073 1.00 45.59 78 SER A C 1
ATOM 613 O O . SER A 1 78 ? -5.394 -28.614 5.775 1.00 45.59 78 SER A O 1
ATOM 615 N N . ASP A 1 79 ? -3.919 -30.150 5.033 1.00 54.19 79 ASP A N 1
ATOM 616 C CA . ASP A 1 79 ? -2.672 -29.547 5.509 1.00 54.19 79 ASP A CA 1
ATOM 617 C C . ASP A 1 79 ? -2.272 -28.360 4.600 1.00 54.19 79 ASP A C 1
ATOM 619 O O . ASP A 1 79 ? -1.138 -28.231 4.151 1.00 54.19 79 ASP A O 1
ATOM 623 N N . ASP A 1 80 ? -3.256 -27.525 4.260 1.00 50.34 80 ASP A N 1
ATOM 624 C CA . ASP A 1 80 ? -3.059 -26.189 3.734 1.00 50.34 80 ASP A CA 1
ATOM 625 C C . ASP A 1 80 ? -3.063 -25.297 4.968 1.00 50.34 80 ASP A C 1
ATOM 627 O O . ASP A 1 80 ? -4.105 -25.107 5.598 1.00 50.34 80 ASP A O 1
ATOM 631 N N . GLU A 1 81 ? -1.884 -24.806 5.350 1.00 58.34 81 GLU A N 1
ATOM 632 C CA . GLU A 1 81 ? -1.743 -23.717 6.311 1.00 58.34 81 GLU A CA 1
ATOM 633 C C . GLU A 1 81 ? -2.675 -22.575 5.877 1.00 58.34 81 GLU A C 1
ATOM 635 O O . GLU A 1 81 ? -2.333 -21.752 5.026 1.00 58.34 81 GLU A O 1
ATOM 640 N N . ASP A 1 82 ? -3.880 -22.540 6.450 1.00 54.50 82 ASP A N 1
ATOM 641 C CA . ASP A 1 82 ? -4.754 -21.375 6.446 1.00 54.50 82 ASP A CA 1
ATOM 642 C C . ASP A 1 82 ? -3.856 -20.204 6.864 1.00 54.50 82 ASP A C 1
ATOM 644 O O . ASP A 1 82 ? -3.254 -20.287 7.945 1.00 54.50 82 ASP A O 1
ATOM 648 N N . PRO A 1 83 ? -3.621 -19.185 6.006 1.00 65.19 83 PRO A N 1
ATOM 649 C CA . PRO A 1 83 ? -2.608 -18.183 6.281 1.00 65.19 83 PRO A CA 1
ATOM 650 C C . PRO A 1 83 ? -2.926 -17.588 7.638 1.00 65.19 83 PRO A C 1
ATOM 652 O O . PRO A 1 83 ? -3.987 -16.974 7.797 1.00 65.19 83 PRO A O 1
ATOM 655 N N . GLU A 1 84 ? -2.021 -17.811 8.600 1.00 68.00 84 GLU A N 1
ATOM 656 C CA . GLU A 1 84 ? -2.246 -17.440 9.990 1.00 68.00 84 GLU A CA 1
ATOM 657 C C . GLU A 1 84 ? -2.880 -16.047 10.036 1.00 68.00 84 GLU A C 1
ATOM 659 O O . GLU A 1 84 ? -2.409 -15.139 9.329 1.00 68.00 84 GLU A O 1
ATOM 664 N N . PRO A 1 85 ? -3.957 -15.851 10.818 1.00 69.56 85 PRO A N 1
ATOM 665 C CA . PRO A 1 85 ? -4.678 -14.592 10.832 1.00 69.56 85 PRO A CA 1
ATOM 666 C C . PRO A 1 85 ? -3.679 -13.463 11.066 1.00 69.56 85 PRO A C 1
ATOM 668 O O . PRO A 1 85 ? -3.087 -13.364 12.142 1.00 69.56 85 PRO A O 1
ATOM 671 N N . ARG A 1 86 ? -3.462 -12.634 10.029 1.00 70.00 86 ARG A N 1
ATOM 672 C CA . ARG A 1 86 ? -2.410 -11.612 10.034 1.00 70.00 86 ARG A CA 1
ATOM 673 C C . ARG A 1 86 ? -2.563 -10.766 11.285 1.00 70.00 86 ARG A C 1
ATOM 675 O O . ARG A 1 86 ? -3.521 -9.998 11.419 1.00 70.00 86 ARG A O 1
ATOM 682 N N . VAL A 1 87 ? -1.620 -10.927 12.208 1.00 77.19 87 VAL A N 1
ATOM 683 C CA . VAL A 1 87 ? -1.667 -10.242 13.493 1.00 77.19 87 VAL A CA 1
ATOM 684 C C . VAL A 1 87 ? -1.664 -8.746 13.215 1.00 77.19 87 VAL A C 1
ATOM 686 O O . VAL A 1 87 ? -0.780 -8.226 12.528 1.00 77.19 87 VAL A O 1
ATOM 689 N N . LYS A 1 88 ? -2.679 -8.039 13.725 1.00 80.00 88 LYS A N 1
ATOM 690 C CA . LYS A 1 88 ? -2.744 -6.584 13.576 1.00 80.00 88 LYS A CA 1
ATOM 691 C C . LYS A 1 88 ? -1.459 -5.984 14.158 1.00 80.00 88 LYS A C 1
ATOM 693 O O . LYS A 1 88 ? -1.128 -6.284 15.308 1.00 80.00 88 LYS A O 1
ATOM 698 N N . PRO A 1 89 ? -0.739 -5.137 13.404 1.00 81.06 89 PRO A N 1
ATOM 699 C CA . PRO A 1 89 ? 0.513 -4.579 13.880 1.00 81.06 89 PRO A CA 1
ATOM 700 C C . PRO A 1 89 ? 0.268 -3.745 15.137 1.00 81.06 89 PRO A C 1
ATOM 702 O O . PRO A 1 89 ? -0.675 -2.955 15.227 1.00 81.06 89 PRO A O 1
ATOM 705 N N . THR A 1 90 ? 1.130 -3.936 16.128 1.00 86.25 90 THR A N 1
ATOM 706 C CA . THR A 1 90 ? 1.091 -3.161 17.369 1.00 86.25 90 THR A CA 1
ATOM 707 C C . THR A 1 90 ? 1.563 -1.731 17.113 1.00 86.25 90 THR A C 1
ATOM 709 O O . THR A 1 90 ? 2.357 -1.475 16.208 1.00 86.25 90 THR A O 1
ATOM 712 N N . ALA A 1 91 ? 1.154 -0.774 17.951 1.00 84.06 91 ALA A N 1
ATOM 713 C CA . ALA A 1 91 ? 1.657 0.599 17.834 1.00 84.06 91 ALA A CA 1
ATOM 714 C C . ALA A 1 91 ? 3.199 0.655 17.885 1.00 84.06 91 ALA A C 1
ATOM 716 O O . ALA A 1 91 ? 3.820 1.406 17.140 1.00 84.06 91 ALA A O 1
ATOM 717 N N . LYS A 1 92 ? 3.828 -0.208 18.697 1.00 86.00 92 LYS A N 1
ATOM 718 C CA . LYS A 1 92 ? 5.290 -0.328 18.789 1.00 86.00 92 LYS A CA 1
ATOM 719 C C . LYS A 1 92 ? 5.926 -0.767 17.465 1.00 86.00 92 LYS A C 1
ATOM 721 O O . LYS A 1 92 ? 6.922 -0.172 17.058 1.00 86.00 92 LYS A O 1
ATOM 726 N N . SER A 1 93 ? 5.364 -1.772 16.786 1.00 86.94 93 SER A N 1
ATOM 727 C CA . SER A 1 93 ? 5.893 -2.221 15.489 1.00 86.94 93 SER A CA 1
ATOM 728 C C . SER A 1 93 ? 5.731 -1.146 14.416 1.00 86.94 93 SER A C 1
ATOM 730 O O . SER A 1 93 ? 6.627 -0.951 13.601 1.00 86.94 93 SER A O 1
ATOM 732 N N . VAL A 1 94 ? 4.630 -0.395 14.466 1.00 88.44 94 VAL A N 1
ATOM 733 C CA . VAL A 1 94 ? 4.371 0.725 13.555 1.00 88.44 94 VAL A CA 1
ATOM 734 C C . VAL A 1 94 ? 5.386 1.858 13.748 1.00 88.44 94 VAL A C 1
ATOM 736 O O . VAL A 1 94 ? 5.989 2.298 12.773 1.00 88.44 94 VAL A O 1
ATOM 739 N N . PHE A 1 95 ? 5.653 2.293 14.985 1.00 88.38 95 PHE A N 1
ATOM 740 C CA . PHE A 1 95 ? 6.672 3.322 15.241 1.00 88.38 95 PHE A CA 1
ATOM 741 C C . PHE A 1 95 ? 8.083 2.865 14.849 1.00 88.38 95 PHE A C 1
ATOM 743 O O . PHE A 1 95 ? 8.851 3.654 14.302 1.00 88.38 95 PHE A O 1
ATOM 750 N N . SER A 1 96 ? 8.411 1.588 15.075 1.00 90.31 96 SER A N 1
ATOM 751 C CA . SER A 1 96 ? 9.694 1.020 14.648 1.00 90.31 96 SER A CA 1
ATOM 752 C C . SER A 1 96 ? 9.854 1.041 13.126 1.00 90.31 96 SER A C 1
ATOM 754 O O . SER A 1 96 ? 10.931 1.368 12.633 1.00 90.31 96 SER A O 1
ATOM 756 N N . ALA A 1 97 ? 8.792 0.721 12.381 1.00 89.50 97 ALA A N 1
ATOM 757 C CA . ALA A 1 97 ? 8.807 0.766 10.922 1.00 89.50 97 ALA A CA 1
ATOM 758 C C . ALA A 1 97 ? 8.973 2.202 10.401 1.00 89.50 97 ALA A C 1
ATOM 760 O O . ALA A 1 97 ? 9.787 2.435 9.513 1.00 89.50 97 ALA A O 1
ATOM 761 N N . ILE A 1 98 ? 8.273 3.17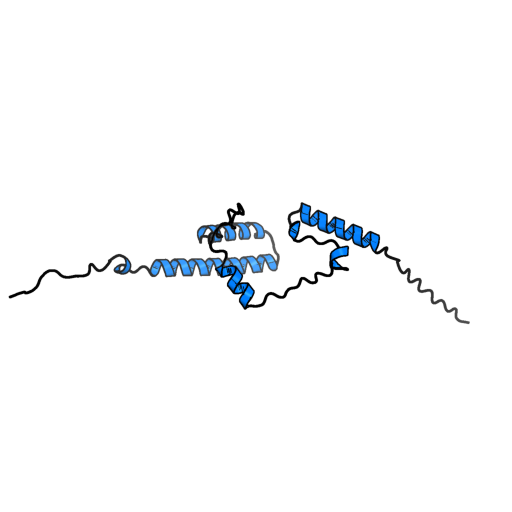5 10.998 1.00 89.00 98 ILE A N 1
ATOM 762 C CA . ILE A 1 98 ? 8.414 4.599 10.646 1.00 89.00 98 ILE A CA 1
ATOM 763 C C . ILE A 1 98 ? 9.857 5.075 10.852 1.00 89.00 98 ILE A C 1
ATOM 765 O O . ILE A 1 98 ? 10.409 5.739 9.980 1.00 89.00 98 ILE A O 1
ATOM 769 N N . ALA A 1 99 ? 10.488 4.716 11.975 1.00 88.44 99 ALA A N 1
ATOM 770 C CA . ALA A 1 99 ? 11.876 5.087 12.248 1.00 88.44 99 ALA A CA 1
ATOM 771 C C . ALA A 1 99 ? 12.851 4.485 11.224 1.00 88.44 99 ALA A C 1
ATOM 773 O O . ALA A 1 99 ? 13.768 5.168 10.773 1.00 88.44 99 ALA A O 1
ATOM 774 N N . LEU A 1 100 ? 12.631 3.227 10.832 1.00 90.50 100 LEU A N 1
ATOM 775 C CA . LEU A 1 100 ? 13.454 2.547 9.834 1.00 90.50 100 LEU A CA 1
ATOM 776 C C . LEU A 1 100 ? 13.322 3.200 8.452 1.00 90.50 100 LEU A C 1
ATOM 778 O O . LEU A 1 100 ? 14.334 3.445 7.800 1.00 90.50 100 LEU A O 1
ATOM 782 N N . ILE A 1 101 ? 12.097 3.537 8.040 1.00 89.75 101 ILE A N 1
ATOM 783 C CA . ILE A 1 101 ? 11.843 4.220 6.765 1.00 89.75 101 ILE A CA 1
ATOM 784 C C . ILE A 1 101 ? 12.457 5.622 6.775 1.00 89.75 101 ILE A C 1
ATOM 786 O O . ILE A 1 101 ? 13.145 5.984 5.828 1.00 89.75 101 ILE A O 1
ATOM 790 N N . ASN A 1 102 ? 12.271 6.385 7.855 1.00 88.44 102 ASN A N 1
ATOM 791 C CA . ASN A 1 102 ? 12.821 7.735 7.968 1.00 88.44 102 ASN A CA 1
ATOM 792 C C . ASN A 1 102 ? 14.353 7.751 7.936 1.00 88.44 102 ASN A C 1
ATOM 794 O O . ASN A 1 102 ? 14.921 8.666 7.357 1.00 88.44 102 ASN A O 1
ATOM 798 N N . ASN A 1 103 ? 15.010 6.745 8.519 1.00 88.31 103 ASN A N 1
ATOM 799 C CA . ASN A 1 103 ? 16.464 6.598 8.447 1.00 88.31 103 ASN A CA 1
ATOM 800 C C . ASN A 1 103 ? 16.927 6.254 7.020 1.00 88.31 103 ASN A C 1
ATOM 802 O O . ASN A 1 103 ? 17.922 6.783 6.545 1.00 88.31 103 ASN A O 1
ATOM 806 N N . TYR A 1 104 ? 16.174 5.408 6.309 1.00 86.00 104 TYR A N 1
ATOM 807 C CA . TYR A 1 104 ? 16.491 5.037 4.927 1.00 86.00 104 TYR A CA 1
ATOM 808 C C . TYR A 1 104 ? 16.395 6.223 3.957 1.00 86.00 104 TYR A C 1
ATOM 810 O O . TYR A 1 104 ? 17.241 6.366 3.081 1.00 86.00 104 TYR A O 1
ATOM 818 N N . ILE A 1 105 ? 15.393 7.087 4.134 1.00 88.81 105 ILE A N 1
ATOM 819 C CA . ILE A 1 105 ? 15.168 8.252 3.262 1.00 88.81 105 ILE A CA 1
ATOM 820 C C . ILE A 1 105 ? 15.867 9.526 3.758 1.00 88.81 105 ILE A C 1
ATOM 822 O O . ILE A 1 105 ? 15.704 10.578 3.147 1.00 88.81 105 ILE A O 1
ATOM 826 N N . GLN A 1 106 ? 16.609 9.468 4.871 1.00 79.56 106 GLN A N 1
ATOM 827 C CA . GLN A 1 106 ? 17.179 10.653 5.524 1.00 79.56 106 GLN A CA 1
ATOM 828 C C . GLN A 1 106 ? 18.139 11.425 4.609 1.00 79.56 106 GLN A C 1
ATOM 830 O O . GLN A 1 106 ? 18.171 12.654 4.655 1.00 79.56 106 GLN A O 1
ATOM 835 N N . ASP A 1 107 ? 18.881 10.703 3.772 1.00 81.69 107 ASP A N 1
ATOM 836 C CA . ASP A 1 107 ? 19.868 11.268 2.850 1.00 81.69 107 ASP A CA 1
ATOM 837 C C . ASP A 1 107 ? 19.304 11.468 1.427 1.00 81.69 107 ASP A C 1
ATOM 839 O O . ASP A 1 107 ? 20.031 11.863 0.513 1.00 81.69 107 ASP A O 1
ATOM 843 N N . GLU A 1 108 ? 18.010 11.198 1.214 1.00 82.88 108 GLU A N 1
ATOM 844 C CA . GLU A 1 108 ? 17.369 11.259 -0.100 1.00 82.88 108 GLU A CA 1
ATOM 845 C C . GLU A 1 108 ? 16.594 12.575 -0.289 1.00 82.88 108 GLU A C 1
ATOM 847 O O . GLU A 1 108 ? 15.453 12.725 0.151 1.00 82.88 108 GLU A O 1
ATOM 852 N N . ASP A 1 109 ? 17.187 13.532 -1.011 1.00 78.81 109 ASP A N 1
ATOM 853 C CA . ASP A 1 109 ? 16.538 14.809 -1.357 1.00 78.81 109 ASP A CA 1
ATOM 854 C C . ASP A 1 109 ? 15.643 14.675 -2.604 1.00 78.81 109 ASP A C 1
ATOM 856 O O . ASP A 1 109 ? 15.866 15.262 -3.665 1.00 78.81 109 ASP A O 1
ATOM 860 N N . SER A 1 110 ? 14.631 13.816 -2.490 1.00 88.75 110 SER A N 1
ATOM 861 C CA . SER A 1 110 ? 13.611 13.591 -3.515 1.00 88.75 110 SER A CA 1
ATOM 862 C C . SER A 1 110 ? 12.269 14.162 -3.062 1.00 88.75 110 SER A C 1
ATOM 864 O O . SER A 1 110 ? 11.889 14.054 -1.895 1.00 88.75 110 SER A O 1
ATOM 866 N N . MET A 1 111 ? 11.476 14.716 -3.990 1.00 86.88 111 MET A N 1
ATOM 867 C CA . MET A 1 111 ? 10.100 15.137 -3.676 1.00 86.88 111 MET A CA 1
ATOM 868 C C . MET A 1 111 ? 9.260 13.982 -3.115 1.00 86.88 111 MET A C 1
ATOM 870 O O . MET A 1 111 ? 8.410 14.203 -2.253 1.00 86.88 111 MET A O 1
ATOM 874 N N . VAL A 1 112 ? 9.509 12.753 -3.579 1.00 88.50 112 VAL A N 1
ATOM 875 C CA . VAL A 1 112 ? 8.796 11.553 -3.119 1.00 88.50 112 VAL A CA 1
ATOM 876 C C . VAL A 1 112 ? 9.196 11.203 -1.684 1.00 88.50 112 VAL A C 1
ATOM 878 O O . VAL A 1 112 ? 8.320 10.958 -0.857 1.00 88.50 112 VAL A O 1
ATOM 881 N N . ALA A 1 113 ? 10.493 11.260 -1.368 1.00 85.88 113 ALA A N 1
ATOM 882 C CA . ALA A 1 113 ? 11.016 11.042 -0.019 1.00 85.88 113 ALA A CA 1
ATOM 883 C C . ALA A 1 113 ? 10.476 12.088 0.970 1.00 85.88 113 ALA A C 1
ATOM 885 O O . ALA A 1 113 ? 9.969 11.744 2.037 1.00 85.88 113 ALA A O 1
ATOM 886 N N . ASN A 1 114 ? 10.465 13.362 0.570 1.00 85.56 114 ASN A N 1
ATOM 887 C CA . ASN A 1 114 ? 9.904 14.450 1.369 1.00 85.56 114 ASN A CA 1
ATOM 888 C C . ASN A 1 114 ? 8.395 14.283 1.616 1.00 85.56 114 ASN A C 1
ATOM 890 O O . ASN A 1 114 ? 7.918 14.486 2.738 1.00 85.56 114 ASN A O 1
ATOM 894 N N . HIS A 1 115 ? 7.636 13.871 0.596 1.00 90.69 115 HIS A N 1
ATOM 895 C CA . HIS A 1 115 ? 6.207 13.599 0.743 1.00 90.69 115 HIS A CA 1
ATOM 896 C C . HIS A 1 115 ? 5.942 12.415 1.681 1.00 90.69 115 HIS A C 1
ATOM 898 O O . HIS A 1 115 ? 5.088 12.508 2.568 1.00 90.69 115 HIS A O 1
ATOM 904 N N . LEU A 1 116 ? 6.706 11.330 1.529 1.00 89.69 116 LEU A N 1
ATOM 905 C CA . LEU A 1 116 ? 6.622 10.158 2.395 1.00 89.69 116 LEU A CA 1
ATOM 906 C C . LEU A 1 116 ? 6.945 10.518 3.850 1.00 89.69 116 LEU A C 1
ATOM 908 O O . LEU A 1 116 ? 6.168 10.185 4.743 1.00 89.69 116 LEU A O 1
ATOM 912 N N . ASN A 1 117 ? 8.026 11.262 4.090 1.00 89.00 117 ASN A N 1
ATOM 913 C CA . ASN A 1 117 ? 8.405 11.719 5.426 1.00 89.00 117 ASN A CA 1
ATOM 914 C C . ASN A 1 117 ? 7.286 12.560 6.071 1.00 89.00 117 ASN A C 1
ATOM 916 O O . ASN A 1 117 ? 6.905 12.332 7.221 1.00 89.00 117 ASN A O 1
ATOM 920 N N . HIS A 1 118 ? 6.679 13.479 5.310 1.00 89.31 118 HIS A N 1
ATOM 921 C CA . HIS A 1 118 ? 5.553 14.281 5.795 1.00 89.31 118 HIS A CA 1
ATOM 922 C C . HIS A 1 118 ? 4.324 13.420 6.141 1.00 89.31 118 HIS A C 1
ATOM 924 O O . HIS A 1 118 ? 3.699 13.612 7.189 1.00 89.31 118 HIS A O 1
ATOM 930 N N . ALA A 1 119 ? 3.992 12.439 5.297 1.00 91.00 119 ALA A N 1
ATOM 931 C CA . ALA A 1 119 ? 2.887 11.514 5.540 1.00 91.00 119 ALA A CA 1
ATOM 932 C C . ALA A 1 119 ? 3.121 10.654 6.795 1.00 91.00 119 ALA A C 1
ATOM 934 O O . ALA A 1 119 ? 2.232 10.546 7.646 1.00 91.00 119 ALA A O 1
ATOM 935 N N . LEU A 1 120 ? 4.327 10.098 6.951 1.00 91.62 120 LEU A N 1
ATOM 936 C CA . LEU A 1 120 ? 4.707 9.298 8.117 1.00 91.62 120 LEU A CA 1
ATOM 937 C C . LEU A 1 120 ? 4.715 10.130 9.402 1.00 91.62 120 LEU A C 1
ATOM 939 O O . LEU A 1 120 ? 4.270 9.650 10.448 1.00 91.62 120 LEU A O 1
ATOM 943 N N . HIS A 1 121 ? 5.151 11.389 9.330 1.00 90.12 121 HIS A N 1
ATOM 944 C CA . HIS A 1 121 ? 5.118 12.303 10.467 1.00 90.12 121 HIS A CA 1
ATOM 945 C C . HIS A 1 121 ? 3.683 12.594 10.932 1.00 90.12 121 HIS A C 1
ATOM 947 O O . HIS A 1 121 ? 3.370 12.449 12.118 1.00 90.12 121 HIS A O 1
ATOM 953 N N . ASN A 1 122 ? 2.784 12.927 10.000 1.00 91.75 122 ASN A N 1
ATOM 954 C CA . ASN A 1 122 ? 1.375 13.180 10.310 1.00 91.75 122 ASN A CA 1
ATOM 955 C C . ASN A 1 122 ? 0.685 11.940 10.892 1.00 91.75 122 ASN A C 1
ATOM 957 O O . ASN A 1 122 ? -0.073 12.039 11.860 1.00 91.75 122 ASN A O 1
ATOM 961 N N . TYR A 1 123 ? 0.985 10.765 10.340 1.00 90.62 123 TYR A N 1
ATOM 962 C CA . TYR A 1 123 ? 0.449 9.503 10.834 1.00 90.62 123 TYR A CA 1
ATOM 963 C C . TYR A 1 123 ? 0.959 9.165 12.247 1.00 90.62 123 TYR A C 1
ATOM 965 O O . TYR A 1 123 ? 0.163 8.824 13.122 1.00 90.62 123 TYR A O 1
ATOM 973 N N . SER A 1 124 ? 2.261 9.334 12.502 1.00 90.00 124 SER A N 1
ATOM 974 C CA . SER A 1 124 ? 2.882 9.149 13.824 1.00 90.00 124 SER A CA 1
ATOM 975 C C . SER A 1 124 ? 2.249 10.049 14.894 1.00 90.00 124 SER A C 1
ATOM 977 O O . SER A 1 124 ? 1.916 9.592 15.996 1.00 90.00 124 SER A O 1
ATOM 979 N N . LYS A 1 125 ? 2.002 11.318 14.545 1.00 91.50 125 LYS A N 1
ATOM 980 C CA . LYS A 1 125 ? 1.305 12.273 15.411 1.00 91.50 125 LYS A CA 1
ATOM 981 C C . LYS A 1 125 ? -0.121 11.812 15.723 1.00 91.50 125 LYS A C 1
ATOM 983 O O . LYS A 1 125 ? -0.476 11.692 16.892 1.00 91.50 125 LYS A O 1
ATOM 988 N N . GLY A 1 126 ? -0.903 11.464 14.700 1.00 90.56 126 GLY A N 1
ATOM 989 C CA . GLY A 1 126 ? -2.275 10.984 14.887 1.00 90.56 126 GLY A CA 1
ATOM 990 C C . GLY A 1 126 ? -2.356 9.694 15.712 1.00 90.56 126 GLY A C 1
ATOM 991 O O . GLY A 1 126 ? -3.259 9.534 16.532 1.00 90.56 126 GLY A O 1
ATOM 992 N N . LEU A 1 127 ? -1.395 8.781 15.550 1.00 87.81 127 LEU A N 1
ATOM 993 C CA . LEU A 1 127 ? -1.320 7.564 16.357 1.00 87.81 127 LEU A CA 1
ATOM 994 C C . LEU A 1 127 ? -1.042 7.881 17.833 1.00 87.81 127 LEU A C 1
ATOM 996 O O . LEU A 1 127 ? -1.680 7.306 18.716 1.00 87.81 127 LEU A O 1
ATOM 1000 N N . SER A 1 128 ? -0.139 8.826 18.093 1.00 87.50 128 SER A N 1
ATOM 1001 C CA . SER A 1 128 ? 0.179 9.298 19.445 1.00 87.50 128 SER A CA 1
ATOM 1002 C C . SER A 1 128 ? -1.030 9.957 20.114 1.00 87.50 128 SER A C 1
ATOM 1004 O O . SER A 1 128 ? -1.366 9.616 21.248 1.00 87.50 128 SER A O 1
ATOM 1006 N N . ASP A 1 129 ? -1.751 10.818 19.393 1.00 87.31 129 ASP A N 1
ATOM 1007 C CA . ASP A 1 129 ? -2.960 11.480 19.899 1.00 87.31 129 ASP A CA 1
ATOM 1008 C C . ASP A 1 129 ? -4.061 10.467 20.254 1.00 87.31 129 ASP A C 1
ATOM 1010 O O . ASP A 1 129 ? -4.732 10.595 21.284 1.00 87.31 129 ASP A O 1
ATOM 1014 N N . ARG A 1 130 ? -4.216 9.405 19.450 1.00 85.56 130 ARG A N 1
ATOM 1015 C CA . ARG A 1 130 ? -5.161 8.313 19.737 1.00 85.56 130 ARG A CA 1
ATOM 1016 C C . ARG A 1 130 ? -4.749 7.509 20.965 1.00 85.56 130 ARG A C 1
ATOM 1018 O O . ARG A 1 130 ? -5.606 7.197 21.786 1.00 85.56 130 ARG A O 1
ATOM 1025 N N . LEU A 1 131 ? -3.460 7.206 21.122 1.00 83.25 131 LEU A N 1
ATOM 1026 C CA . LEU A 1 131 ? -2.950 6.517 22.312 1.00 83.25 131 LEU A CA 1
ATOM 1027 C C . LEU A 1 131 ? -3.176 7.344 23.582 1.00 83.25 131 LEU A C 1
ATOM 1029 O O . LEU A 1 131 ? -3.647 6.800 24.578 1.00 83.25 131 LEU A O 1
ATOM 1033 N N . ILE A 1 132 ? -2.907 8.652 23.538 1.00 80.12 132 ILE A N 1
ATOM 1034 C CA . ILE A 1 132 ? -3.128 9.566 24.669 1.00 80.12 132 ILE A CA 1
ATOM 1035 C C . ILE A 1 132 ? -4.619 9.663 25.002 1.00 80.12 132 ILE A C 1
ATOM 1037 O O . ILE A 1 132 ? -4.992 9.590 26.172 1.00 80.12 132 ILE A O 1
ATOM 1041 N N . THR A 1 133 ? -5.474 9.803 23.988 1.00 77.19 133 THR A N 1
ATOM 1042 C CA . THR A 1 133 ? -6.932 9.845 24.171 1.00 77.19 133 THR A CA 1
ATOM 1043 C C . THR A 1 133 ? -7.445 8.557 24.809 1.00 77.19 133 THR A C 1
ATOM 1045 O O . THR A 1 133 ? -8.140 8.616 25.819 1.00 77.19 133 THR A O 1
ATOM 1048 N N . ASN A 1 134 ? -7.032 7.398 24.292 1.00 72.88 134 ASN A N 1
ATOM 1049 C CA . ASN A 1 134 ? -7.436 6.099 24.830 1.00 72.88 134 ASN A CA 1
ATOM 1050 C C . ASN A 1 134 ? -6.919 5.883 26.262 1.00 72.88 134 ASN A C 1
ATOM 1052 O O . ASN A 1 134 ? -7.647 5.369 27.106 1.00 72.88 134 ASN A O 1
ATOM 1056 N N . ALA A 1 135 ? -5.689 6.316 26.562 1.00 67.12 135 ALA A N 1
ATOM 1057 C CA . ALA A 1 135 ? -5.130 6.246 27.912 1.00 67.12 135 ALA A CA 1
ATOM 1058 C C . ALA A 1 135 ? -5.877 7.159 28.901 1.00 67.12 135 ALA A C 1
ATOM 1060 O O . ALA A 1 135 ? -6.046 6.806 30.065 1.00 67.12 135 ALA A O 1
ATOM 1061 N N . ARG A 1 136 ? -6.358 8.321 28.442 1.00 64.62 136 ARG A N 1
ATOM 1062 C CA . ARG A 1 136 ? -7.172 9.254 29.241 1.00 64.62 136 ARG A CA 1
ATOM 1063 C C . ARG A 1 136 ? -8.614 8.790 29.451 1.00 64.62 136 ARG A C 1
ATOM 1065 O O . ARG A 1 136 ? -9.253 9.265 30.382 1.00 64.62 136 ARG A O 1
ATOM 1072 N N . GLN A 1 137 ? -9.128 7.903 28.600 1.00 59.28 137 GLN A N 1
ATOM 1073 C CA . GLN A 1 137 ? -10.509 7.413 28.665 1.00 59.28 137 GLN A CA 1
ATOM 1074 C C . GLN A 1 137 ? -10.741 6.302 29.694 1.00 59.28 137 GLN A C 1
ATOM 1076 O O . GLN A 1 137 ? -11.885 5.910 29.882 1.00 59.28 137 GLN A O 1
ATOM 1081 N N . SER A 1 138 ? -9.708 5.819 30.387 1.00 59.00 138 SER A N 1
ATOM 1082 C CA . SER A 1 138 ? -9.906 4.935 31.539 1.00 59.00 138 SER A CA 1
ATOM 1083 C C . SER A 1 138 ? -10.312 5.781 32.750 1.00 59.00 138 SER A C 1
ATOM 1085 O O . SER A 1 138 ? -9.462 6.389 33.404 1.00 59.00 138 SER A O 1
ATOM 1087 N N . SER A 1 139 ? -11.612 5.875 33.029 1.00 61.31 139 SER A N 1
ATOM 1088 C CA . SER A 1 139 ? -12.095 6.517 34.254 1.00 61.31 139 SER A CA 1
ATOM 1089 C C . SER A 1 139 ? -11.853 5.577 35.432 1.00 61.31 139 SER A C 1
ATOM 1091 O O . SER A 1 139 ? -11.969 4.361 35.299 1.00 61.31 139 SER A O 1
ATOM 1093 N N . ILE A 1 140 ? -11.562 6.113 36.622 1.00 62.84 140 ILE A N 1
ATOM 1094 C CA . ILE A 1 140 ? -11.377 5.289 37.829 1.00 62.84 140 ILE A CA 1
ATOM 1095 C C . ILE A 1 140 ? -12.620 4.423 38.118 1.00 62.84 140 ILE A C 1
ATOM 1097 O O . ILE A 1 140 ? -12.504 3.348 38.698 1.00 62.84 140 ILE A O 1
ATOM 1101 N N . HIS A 1 141 ? -13.796 4.862 37.653 1.00 59.91 141 HIS A N 1
ATOM 1102 C CA . HIS A 1 141 ? -15.063 4.137 37.743 1.00 59.91 141 HIS A CA 1
ATOM 1103 C C . HIS A 1 141 ? -15.107 2.849 36.905 1.00 59.91 141 HIS A C 1
ATOM 1105 O O . HIS A 1 141 ? -15.831 1.934 37.282 1.00 59.91 141 HIS A O 1
ATOM 1111 N N . ASP A 1 142 ? -14.297 2.721 35.849 1.00 63.47 142 ASP A N 1
ATOM 1112 C CA . ASP A 1 142 ? -14.239 1.507 35.015 1.00 63.47 142 ASP A CA 1
ATOM 1113 C C . ASP A 1 142 ? -13.557 0.332 35.743 1.00 63.47 142 ASP A C 1
ATOM 1115 O O . ASP A 1 142 ? -13.743 -0.832 35.386 1.00 63.47 142 ASP A O 1
ATOM 1119 N N . PHE A 1 143 ? -12.786 0.625 36.797 1.00 63.56 143 PHE A N 1
ATOM 1120 C CA . PHE A 1 143 ? -12.099 -0.371 37.626 1.00 63.56 143 PHE A CA 1
ATOM 1121 C C . PHE A 1 143 ? -12.933 -0.849 38.817 1.00 63.56 143 PHE A C 1
ATOM 1123 O O . PHE A 1 143 ? -12.636 -1.894 39.400 1.00 63.56 143 PHE A O 1
ATOM 1130 N N . PHE A 1 144 ? -13.994 -0.124 39.174 1.00 69.69 144 PHE A N 1
ATOM 1131 C CA . PHE A 1 144 ? -14.913 -0.545 40.220 1.00 69.69 144 PHE A CA 1
ATOM 1132 C C . PHE A 1 144 ? -16.105 -1.243 39.572 1.00 69.69 144 PHE A C 1
ATOM 1134 O O . PHE A 1 144 ? -17.087 -0.611 39.191 1.00 69.69 144 PHE A O 1
ATOM 1141 N N . LYS A 1 145 ? -16.053 -2.580 39.482 1.00 63.50 145 LYS A N 1
ATOM 1142 C CA . LYS A 1 145 ? -17.281 -3.362 39.295 1.00 63.50 145 LYS A CA 1
ATOM 1143 C C . LYS A 1 145 ? -18.205 -3.002 40.453 1.00 63.50 145 LYS A C 1
ATOM 1145 O O . LYS A 1 145 ? -17.896 -3.331 41.596 1.00 63.50 145 LYS A O 1
ATOM 1150 N N . HIS A 1 146 ? -19.306 -2.309 40.174 1.00 57.44 146 HIS A N 1
ATOM 1151 C CA . HIS A 1 146 ? -20.349 -2.098 41.166 1.00 57.44 146 HIS A CA 1
ATOM 1152 C C . HIS A 1 146 ? -20.816 -3.477 41.633 1.00 57.44 146 HIS A C 1
ATOM 1154 O O . HIS A 1 146 ? -21.483 -4.197 40.889 1.00 57.44 146 HIS A O 1
ATOM 1160 N N . GLY A 1 147 ? -20.401 -3.868 42.841 1.00 48.72 147 GLY A N 1
ATOM 1161 C CA . GLY A 1 147 ? -20.976 -5.000 43.547 1.00 48.72 147 GLY A CA 1
ATOM 1162 C C . GLY A 1 147 ? -22.464 -4.722 43.663 1.00 48.72 147 GLY A C 1
ATOM 1163 O O . GLY A 1 147 ? -22.879 -3.822 44.388 1.00 48.72 147 GLY A O 1
ATOM 1164 N N . THR A 1 148 ? -23.252 -5.408 42.848 1.00 52.22 148 THR A N 1
ATOM 1165 C CA . THR A 1 148 ? -24.699 -5.309 42.905 1.00 52.22 148 THR A CA 1
ATOM 1166 C C . THR A 1 148 ? -25.203 -6.175 44.049 1.00 52.22 148 THR A C 1
ATOM 1168 O O . THR A 1 148 ? -24.783 -7.318 44.208 1.00 52.22 148 THR A O 1
ATOM 1171 N N . SER A 1 149 ? -26.172 -5.602 44.765 1.00 44.00 149 SER A N 1
ATOM 1172 C CA . SER A 1 149 ? -27.128 -6.237 45.677 1.00 44.00 149 SER A CA 1
ATOM 1173 C C . SER A 1 149 ? -26.617 -6.517 47.099 1.00 44.00 149 SER A C 1
ATOM 1175 O O . SER A 1 149 ? -25.911 -7.484 47.344 1.00 44.00 149 SER A O 1
ATOM 1177 N N . SER A 1 150 ? -26.829 -5.584 48.032 1.00 46.44 150 SER A N 1
ATOM 1178 C CA . SER A 1 150 ? -28.060 -5.423 48.838 1.00 46.44 150 SER A CA 1
ATOM 1179 C C . SER A 1 150 ? -27.999 -6.274 50.110 1.00 46.44 150 SER A C 1
ATOM 1181 O O . SER A 1 150 ? -28.553 -7.367 50.166 1.00 46.44 150 SER A O 1
ATOM 1183 N N . GLU A 1 151 ? -27.327 -5.743 51.136 1.00 51.66 151 GLU A N 1
ATOM 1184 C CA . GLU A 1 151 ? -27.592 -6.128 52.524 1.00 51.66 151 GLU A CA 1
ATOM 1185 C C . GLU A 1 151 ? -29.012 -5.696 52.904 1.00 51.66 151 GLU A C 1
ATOM 1187 O O . GLU A 1 151 ? -29.414 -4.560 52.652 1.00 51.66 151 GLU A O 1
ATOM 1192 N N . ASP A 1 152 ? -29.735 -6.660 53.471 1.00 51.75 152 ASP A N 1
ATOM 1193 C CA . ASP A 1 152 ? -30.786 -6.543 54.477 1.00 51.75 152 ASP A CA 1
ATOM 1194 C C . ASP A 1 152 ? -31.548 -5.220 54.562 1.00 5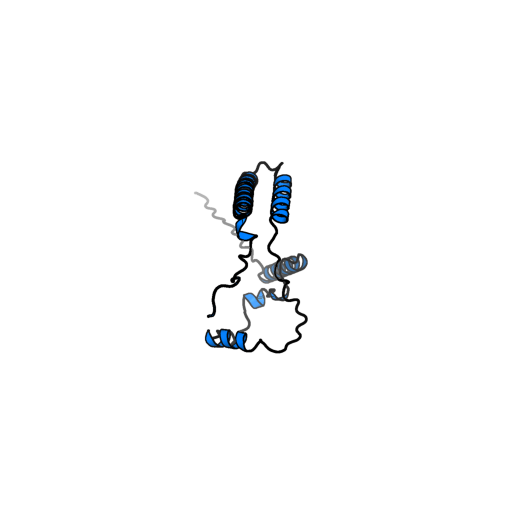1.75 152 ASP A C 1
ATOM 1196 O O . ASP A 1 152 ? -31.043 -4.214 55.070 1.00 51.75 152 ASP A O 1
ATOM 1200 N N . ARG A 1 153 ? -32.846 -5.300 54.245 1.00 45.66 153 ARG A N 1
ATOM 1201 C CA . ARG A 1 153 ? -33.862 -4.718 55.120 1.00 45.66 153 ARG A CA 1
ATOM 1202 C C . ARG A 1 153 ? -35.257 -5.299 54.893 1.00 45.66 153 ARG A C 1
ATOM 1204 O O . ARG A 1 153 ? -35.830 -5.186 53.816 1.00 45.66 153 ARG A O 1
ATOM 1211 N N . ASP A 1 154 ? -35.767 -5.840 55.995 1.00 52.19 154 ASP A N 1
ATOM 1212 C CA . ASP A 1 154 ? -37.170 -5.914 56.400 1.00 52.19 154 ASP A CA 1
ATOM 1213 C C . ASP A 1 154 ? -38.047 -7.015 55.773 1.00 52.19 154 ASP A C 1
ATOM 1215 O O . ASP A 1 154 ? -38.795 -6.805 54.820 1.00 52.19 154 ASP A O 1
ATOM 1219 N N . HIS A 1 155 ? -38.065 -8.176 56.439 1.00 43.34 155 HIS A N 1
ATOM 1220 C CA . HIS A 1 155 ? -39.265 -9.009 56.530 1.00 43.34 155 HIS A CA 1
ATOM 1221 C C . HIS A 1 155 ? -39.734 -9.094 57.991 1.00 43.34 155 HIS A C 1
ATOM 1223 O O . HIS A 1 155 ? -38.915 -9.212 58.900 1.00 43.34 155 HIS A O 1
ATOM 1229 N N . LEU A 1 156 ? -41.059 -8.955 58.130 1.00 45.62 156 LEU A N 1
ATOM 1230 C CA . LEU A 1 156 ? -41.909 -8.785 59.319 1.00 45.62 156 LEU A CA 1
ATOM 1231 C C . LEU A 1 156 ? -41.559 -9.620 60.559 1.00 45.62 156 LEU A C 1
ATOM 1233 O O . LEU A 1 156 ? -41.303 -10.833 60.402 1.00 45.62 156 LEU A O 1
#

Secondary structure (DSSP, 8-state):
----------------HHHHHHHHHHHHHHHHHTTSS-GGG---HHHHHS----TT-----HHHHHHHHHHTTS------------PPPPHHHHHHHHHHHHHHTTT---HHHHHHHHHHHHHHHHHHHHHHHHHHT--GGGG-------------

Foldseek 3Di:
DDDDDDDPPPPPPPDDVVVVQVVVVVVVVVCVVVVNDDPVRDDRPCCVVVPDPPPPPPVDDPVNVVVVVVPPPDDDPDPPPPPPPPPDDDLVNLVVVLVVLCVVCVPPPDPVSVVVNVVSVVVNVVSVVVVVVVVVPPDPVVVDPPPDDDDDDDDD

Sequence (156 aa):
MFPGNLSNDSKRTVVDVNEVHAGLEDQIGRLQSFGLVHPTNQMTIKELLDPPQDNSFAMWTTEEIFESQKNNSVDSESDDEDPEPRVKPTAKSVFSAIALINNYIQDEDSMVANHLNHALHNYSKGLSDRLITNARQSSIHDFFKHGTSSEDRDHL

Radius of gyration: 33.0 Å; chains: 1; bounding box: 62×52×124 Å